Protein AF-A0A2E6P5G3-F1 (afdb_monomer)

Mean predicted aligned error: 4.08 Å

Secondary structure (DSSP, 8-state):
--HHHHHHHHHHHHHHHHHHHHH-HHHHHHHHHHHHHS-HHHHHHHHHHHHHHHHHHHHH-

Sequence (61 aa):
MNWGDLGIGIALVFIIEGLLPFVSPSRYKNMLDIVSRTSQSRIRVGGAICMVFGVLLLYLI

Radius of gyration: 14.94 Å; Cα contacts (8 Å, |Δi|>4): 7; chains: 1; bounding box: 26×28×35 Å

Structure (mmCIF, N/CA/C/O backbone):
data_AF-A0A2E6P5G3-F1
#
_entry.id   AF-A0A2E6P5G3-F1
#
loop_
_atom_site.group_PDB
_atom_site.id
_atom_site.type_symbol
_atom_site.label_atom_id
_atom_site.label_alt_id
_atom_site.label_comp_id
_atom_site.label_asym_id
_atom_site.label_entity_id
_atom_site.label_seq_id
_atom_site.pdbx_PDB_ins_code
_atom_site.Cartn_x
_atom_site.Cartn_y
_atom_site.Cartn_z
_atom_site.occupancy
_atom_site.B_iso_or_equiv
_atom_site.auth_seq_id
_atom_site.auth_comp_id
_atom_site.auth_asym_id
_atom_site.auth_atom_id
_atom_site.pdbx_PDB_model_num
ATOM 1 N N . MET A 1 1 ? 15.618 -10.744 -19.632 1.00 60.69 1 MET A N 1
ATOM 2 C CA . MET A 1 1 ? 14.995 -9.769 -18.715 1.00 60.69 1 MET A CA 1
ATOM 3 C C . MET A 1 1 ? 15.778 -8.477 -18.837 1.00 60.69 1 MET A C 1
ATOM 5 O O . MET A 1 1 ? 16.971 -8.503 -18.554 1.00 60.69 1 MET A O 1
ATOM 9 N N . ASN A 1 2 ? 15.180 -7.399 -19.338 1.00 77.50 2 ASN A N 1
ATOM 10 C CA . ASN A 1 2 ? 15.866 -6.114 -19.347 1.00 77.50 2 ASN A CA 1
ATOM 11 C C . ASN A 1 2 ? 15.762 -5.537 -17.929 1.00 77.50 2 ASN A C 1
ATOM 13 O O . ASN A 1 2 ? 14.667 -5.457 -17.377 1.00 77.50 2 ASN A O 1
ATOM 17 N N . TRP A 1 3 ? 16.884 -5.182 -17.302 1.00 82.38 3 TRP A N 1
ATOM 18 C CA . TRP A 1 3 ? 16.876 -4.633 -15.937 1.00 82.38 3 TRP A CA 1
ATOM 19 C C . TRP A 1 3 ? 16.038 -3.346 -15.833 1.00 82.38 3 TRP A C 1
ATOM 21 O O . TRP A 1 3 ? 15.524 -3.032 -14.760 1.00 82.38 3 TRP A O 1
ATOM 31 N N . GLY A 1 4 ? 15.840 -2.645 -16.957 1.00 86.06 4 GLY A N 1
ATOM 32 C CA . GLY A 1 4 ? 14.943 -1.495 -17.061 1.00 86.06 4 GLY A CA 1
ATOM 33 C C . GLY A 1 4 ? 13.472 -1.828 -16.797 1.00 86.06 4 GLY A C 1
ATOM 34 O O . GLY A 1 4 ? 12.814 -1.081 -16.080 1.00 86.06 4 GLY A O 1
ATOM 35 N N . ASP A 1 5 ? 12.972 -2.969 -17.279 1.00 88.06 5 ASP A N 1
ATOM 36 C CA . ASP A 1 5 ? 11.559 -3.348 -17.121 1.00 88.06 5 ASP A CA 1
ATOM 37 C C . ASP A 1 5 ? 11.220 -3.603 -15.647 1.00 88.06 5 ASP A C 1
ATOM 39 O O . ASP A 1 5 ? 10.178 -3.178 -15.144 1.00 88.06 5 ASP A O 1
ATOM 43 N N . LEU A 1 6 ? 12.153 -4.230 -14.920 1.00 88.81 6 LEU A N 1
ATOM 44 C CA . LEU A 1 6 ? 12.038 -4.427 -13.477 1.00 88.81 6 LEU A CA 1
ATOM 45 C C . LEU A 1 6 ? 12.043 -3.083 -12.732 1.00 88.81 6 LEU A C 1
ATOM 47 O O . LEU A 1 6 ? 11.225 -2.872 -11.837 1.00 88.81 6 LEU A O 1
ATOM 51 N N . GLY A 1 7 ? 12.935 -2.164 -13.118 1.00 94.00 7 GLY A N 1
ATOM 52 C CA . GLY A 1 7 ? 13.000 -0.820 -12.540 1.00 94.00 7 GLY A CA 1
ATOM 53 C C . GLY A 1 7 ? 11.707 -0.027 -12.741 1.00 94.00 7 GLY A C 1
ATOM 54 O O . GLY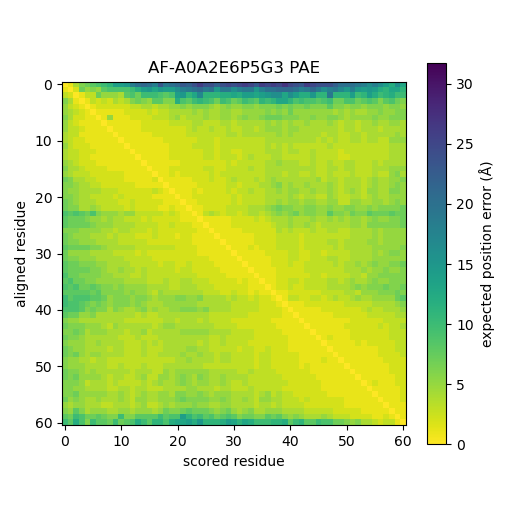 A 1 7 ? 11.226 0.607 -11.803 1.00 94.00 7 GLY A O 1
ATOM 55 N N . ILE A 1 8 ? 11.103 -0.118 -13.929 1.00 94.44 8 ILE A N 1
ATOM 56 C CA . ILE A 1 8 ? 9.812 0.512 -14.241 1.00 94.44 8 ILE A CA 1
ATOM 57 C C . ILE A 1 8 ? 8.696 -0.095 -13.387 1.00 94.44 8 ILE A C 1
ATOM 59 O O . ILE A 1 8 ? 7.923 0.646 -12.780 1.00 94.44 8 ILE A O 1
ATOM 63 N N . GLY A 1 9 ? 8.634 -1.427 -13.282 1.00 93.12 9 GLY A N 1
ATOM 64 C CA . GLY A 1 9 ? 7.647 -2.107 -12.441 1.00 93.12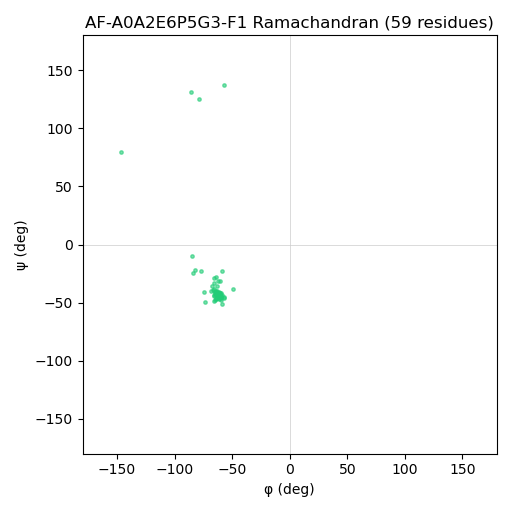 9 GLY A CA 1
ATOM 65 C C . GLY A 1 9 ? 7.722 -1.660 -10.978 1.00 93.12 9 GLY A C 1
ATOM 66 O O . GLY A 1 9 ? 6.704 -1.318 -10.379 1.00 93.12 9 GLY A O 1
ATOM 67 N N . ILE A 1 10 ? 8.932 -1.574 -10.421 1.00 94.31 10 ILE A N 1
ATOM 68 C CA . ILE A 1 10 ? 9.155 -1.102 -9.046 1.00 94.31 10 ILE A CA 1
ATOM 69 C C . ILE A 1 10 ? 8.760 0.374 -8.891 1.00 94.31 10 ILE A C 1
ATOM 71 O O . ILE A 1 10 ? 8.106 0.732 -7.910 1.00 94.31 10 ILE A O 1
ATOM 75 N N . ALA A 1 11 ? 9.108 1.233 -9.853 1.00 96.06 11 ALA A N 1
ATOM 76 C CA . ALA A 1 11 ? 8.732 2.645 -9.820 1.00 96.06 11 ALA A CA 1
ATOM 77 C C . ALA A 1 11 ? 7.204 2.833 -9.801 1.00 96.06 11 ALA A C 1
ATOM 79 O O . ALA A 1 11 ? 6.693 3.644 -9.028 1.00 96.06 11 ALA A O 1
ATOM 80 N N . LEU A 1 12 ? 6.466 2.047 -10.592 1.00 95.56 12 LEU A N 1
ATOM 81 C CA . LEU A 1 12 ? 5.002 2.083 -10.603 1.00 95.56 12 LEU A CA 1
ATOM 82 C C . LEU A 1 12 ? 4.400 1.652 -9.260 1.00 95.56 12 LEU A C 1
ATOM 84 O O . LEU A 1 12 ? 3.462 2.297 -8.795 1.00 95.56 12 LEU A O 1
ATOM 88 N N . VAL A 1 13 ? 4.959 0.631 -8.600 1.00 95.06 13 VAL A N 1
ATOM 89 C CA . VAL A 1 13 ? 4.524 0.225 -7.250 1.00 95.06 13 VAL A CA 1
ATOM 90 C C . VAL A 1 13 ? 4.694 1.374 -6.255 1.00 95.06 13 VAL A C 1
ATOM 92 O O . VAL A 1 13 ? 3.756 1.680 -5.523 1.00 95.06 13 VAL A O 1
ATOM 95 N N . PHE A 1 14 ? 5.837 2.070 -6.267 1.00 96.38 14 PHE A N 1
ATOM 96 C CA . PHE A 1 14 ? 6.055 3.230 -5.393 1.00 96.38 14 PHE A CA 1
ATOM 97 C C . PHE A 1 14 ? 5.068 4.370 -5.652 1.00 96.38 14 PHE A C 1
ATOM 99 O O . PHE A 1 14 ? 4.571 4.974 -4.701 1.00 96.38 14 PHE A O 1
ATOM 106 N N . ILE A 1 15 ? 4.764 4.663 -6.920 1.00 96.62 15 ILE A N 1
ATOM 107 C CA . ILE A 1 15 ? 3.789 5.700 -7.278 1.00 96.62 15 ILE A CA 1
ATOM 108 C C . ILE A 1 15 ? 2.395 5.319 -6.770 1.00 96.62 15 ILE A C 1
ATOM 110 O O . ILE A 1 15 ? 1.726 6.148 -6.156 1.00 96.62 15 ILE A O 1
ATOM 114 N N . ILE A 1 16 ? 1.961 4.075 -6.994 1.00 94.81 16 ILE A N 1
ATOM 115 C CA . ILE A 1 16 ? 0.627 3.602 -6.597 1.00 94.81 16 ILE A CA 1
ATOM 116 C C . ILE A 1 16 ? 0.483 3.592 -5.069 1.00 94.81 16 ILE A C 1
ATOM 118 O O . ILE A 1 16 ? -0.491 4.136 -4.548 1.00 94.81 16 ILE A O 1
ATOM 122 N N . GLU A 1 17 ? 1.464 3.047 -4.347 1.00 93.00 17 GLU A N 1
ATOM 123 C CA . GLU A 1 17 ? 1.462 3.013 -2.877 1.00 93.00 17 GLU A CA 1
ATOM 124 C C . GLU A 1 17 ? 1.563 4.418 -2.262 1.00 93.00 17 GLU A C 1
ATOM 126 O O . GLU A 1 17 ? 0.957 4.693 -1.228 1.00 93.00 17 GLU A O 1
ATOM 131 N N . GLY A 1 18 ? 2.276 5.346 -2.909 1.00 94.31 18 GLY A N 1
ATOM 132 C CA . GLY A 1 18 ? 2.395 6.738 -2.468 1.00 94.31 18 GLY A CA 1
ATOM 133 C C . GLY A 1 18 ? 1.167 7.607 -2.768 1.00 94.31 18 GLY A C 1
ATOM 134 O O . GLY A 1 18 ? 0.940 8.611 -2.089 1.00 94.31 18 GLY A O 1
ATOM 135 N N . LEU A 1 19 ? 0.341 7.229 -3.748 1.00 96.38 19 LEU A N 1
ATOM 136 C CA . LEU A 1 19 ? -0.793 8.039 -4.197 1.00 96.38 19 LEU A CA 1
ATOM 137 C C . LEU A 1 19 ? -1.878 8.182 -3.120 1.00 96.38 19 LEU A C 1
ATOM 139 O O . LEU A 1 19 ? -2.336 9.288 -2.840 1.00 96.38 19 LEU A O 1
ATOM 143 N N . LEU A 1 20 ? -2.289 7.074 -2.499 1.00 92.12 20 LEU A N 1
ATOM 144 C CA . LEU A 1 20 ? -3.310 7.056 -1.443 1.00 92.12 20 LEU A CA 1
ATOM 145 C C . LEU A 1 20 ? -2.950 7.914 -0.214 1.00 92.12 20 LEU A C 1
ATOM 147 O O . LEU A 1 20 ? -3.780 8.745 0.175 1.00 92.12 20 LEU A O 1
ATOM 151 N N . PRO A 1 21 ? -1.757 7.770 0.402 1.00 93.44 21 PRO A N 1
ATOM 152 C CA . PRO A 1 21 ? -1.363 8.605 1.532 1.00 93.44 21 PRO A CA 1
ATOM 153 C C . PRO A 1 21 ? -1.187 10.080 1.145 1.00 93.44 21 PRO A C 1
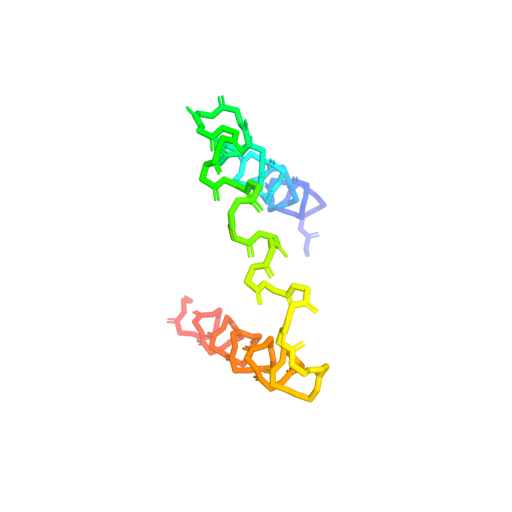AT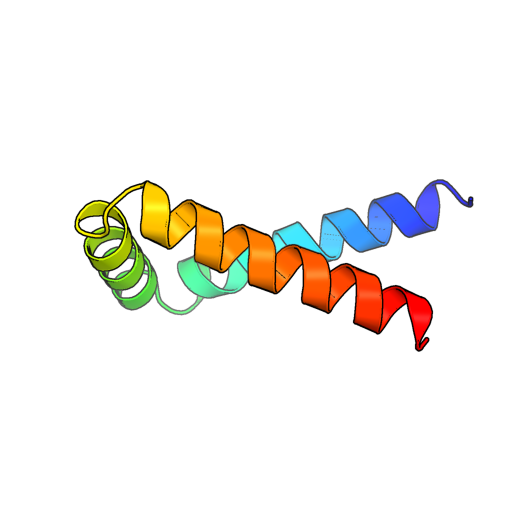OM 155 O O . PRO A 1 21 ? -1.430 10.940 1.990 1.00 93.44 21 PRO A O 1
ATOM 158 N N . PHE A 1 22 ? -0.826 10.383 -0.109 1.00 95.56 22 PHE A N 1
ATOM 159 C CA . PHE A 1 22 ? -0.704 11.756 -0.603 1.00 95.56 22 PHE A CA 1
ATOM 160 C C . PHE A 1 22 ? -2.067 12.428 -0.832 1.00 95.56 22 PHE A C 1
ATOM 162 O O . PHE A 1 22 ? -2.304 13.531 -0.345 1.00 95.56 22 PHE A O 1
ATOM 169 N N . VAL A 1 23 ? -2.985 11.761 -1.541 1.00 96.75 23 VAL A N 1
ATOM 170 C CA . VAL A 1 23 ? -4.296 12.327 -1.907 1.00 96.75 23 VAL A CA 1
ATOM 171 C C . VAL A 1 23 ? -5.247 12.381 -0.712 1.00 96.75 23 VAL A C 1
ATOM 173 O O . VAL A 1 23 ? -6.002 13.340 -0.559 1.00 96.75 23 VAL A O 1
ATOM 176 N N . SER A 1 24 ? -5.268 11.345 0.133 1.00 95.31 24 SER A N 1
ATOM 177 C CA . SER A 1 24 ? -6.213 11.271 1.250 1.00 95.31 24 SER A CA 1
ATOM 178 C C . SER A 1 24 ? -5.621 10.560 2.473 1.00 95.31 24 SER A C 1
ATOM 180 O O . SER A 1 24 ? -5.957 9.403 2.761 1.00 95.31 24 SER A O 1
ATOM 182 N N . PRO A 1 25 ? -4.793 11.260 3.270 1.00 92.88 25 PRO A N 1
ATOM 183 C CA . PRO A 1 25 ? -4.140 10.675 4.441 1.00 92.88 25 PRO A CA 1
ATOM 184 C C . PRO A 1 25 ? -5.140 10.171 5.494 1.00 92.88 25 PRO A C 1
ATOM 186 O O . PRO A 1 25 ? -4.882 9.172 6.164 1.00 92.88 25 PRO A O 1
ATOM 189 N N . SER A 1 26 ? -6.308 10.810 5.628 1.00 95.56 26 SER A N 1
ATOM 190 C CA . SER A 1 26 ? -7.362 10.370 6.554 1.00 95.56 26 SER A CA 1
ATOM 191 C C . SER A 1 26 ? -7.939 9.004 6.173 1.00 95.56 26 SER A C 1
ATOM 193 O O . SER A 1 26 ? -8.142 8.158 7.043 1.00 95.56 26 SER A O 1
ATOM 195 N N . ARG A 1 27 ? -8.160 8.751 4.873 1.00 93.62 27 ARG A N 1
ATOM 196 C CA . ARG A 1 27 ? -8.641 7.448 4.386 1.00 93.62 27 ARG A CA 1
ATOM 197 C C . ARG A 1 27 ? -7.579 6.371 4.554 1.00 93.62 27 ARG A C 1
ATOM 199 O O . ARG A 1 27 ? -7.911 5.269 4.980 1.00 93.62 27 ARG A O 1
ATOM 206 N N . TYR A 1 28 ? -6.319 6.714 4.285 1.00 94.75 28 TYR A N 1
ATOM 207 C CA . TYR A 1 28 ? -5.190 5.812 4.490 1.00 94.75 28 TYR A CA 1
ATOM 208 C C . TYR A 1 28 ? -5.077 5.370 5.959 1.00 94.75 28 TYR A C 1
ATOM 210 O O . TYR A 1 28 ? -5.043 4.176 6.244 1.00 94.75 28 TYR A O 1
ATOM 218 N N . LYS A 1 29 ? -5.146 6.311 6.914 1.00 94.81 29 LYS A N 1
ATOM 219 C CA . LYS A 1 29 ? -5.158 5.992 8.354 1.00 94.81 29 LYS A CA 1
ATOM 220 C C . LYS A 1 29 ? -6.330 5.092 8.753 1.00 94.81 29 LYS A C 1
ATOM 222 O O . LYS A 1 29 ? -6.131 4.141 9.500 1.00 94.81 29 LYS A O 1
ATOM 227 N N . ASN A 1 30 ? -7.531 5.362 8.240 1.00 95.62 30 ASN A N 1
ATOM 228 C 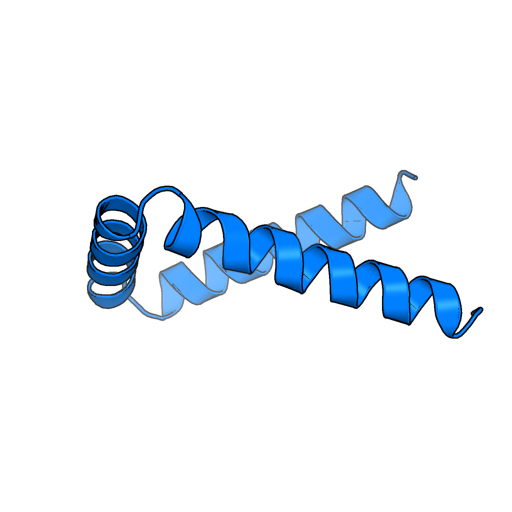CA . ASN A 1 30 ? -8.702 4.531 8.525 1.00 95.62 30 ASN A CA 1
ATOM 229 C C . ASN A 1 30 ? -8.549 3.101 7.974 1.00 95.62 30 ASN A C 1
ATOM 231 O O . ASN A 1 30 ? -8.882 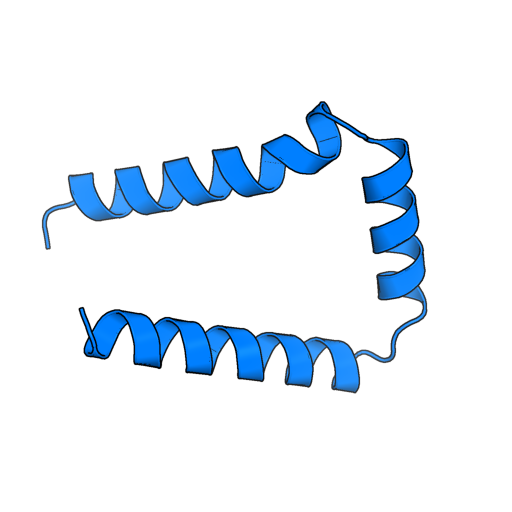2.142 8.663 1.00 95.62 30 ASN A O 1
ATOM 235 N N . MET A 1 31 ? -8.000 2.938 6.763 1.00 93.62 31 MET A N 1
ATOM 236 C CA . MET A 1 31 ? -7.677 1.610 6.221 1.00 93.62 31 MET A CA 1
ATOM 237 C C . MET A 1 31 ? -6.688 0.862 7.115 1.00 93.62 31 MET A C 1
ATOM 239 O O . MET A 1 31 ? -6.907 -0.310 7.409 1.00 93.62 31 MET A O 1
ATOM 243 N N . LEU A 1 32 ? -5.636 1.534 7.588 1.00 94.12 32 LEU A N 1
ATOM 244 C CA . LEU A 1 32 ? -4.663 0.923 8.492 1.00 94.12 32 LEU A CA 1
ATOM 245 C C . LEU A 1 32 ? -5.279 0.505 9.837 1.00 94.12 32 LEU A C 1
ATOM 247 O O . LEU A 1 32 ? -4.908 -0.547 10.353 1.00 94.12 32 LEU A O 1
ATOM 251 N N . ASP A 1 33 ? -6.242 1.256 10.384 1.00 96.31 33 ASP A N 1
ATOM 252 C CA . ASP A 1 33 ? -6.957 0.857 11.610 1.00 96.31 33 ASP A CA 1
ATOM 253 C C . ASP A 1 33 ? -7.849 -0.376 11.390 1.00 96.31 33 ASP A C 1
ATOM 255 O O . ASP A 1 33 ? -7.943 -1.259 12.239 1.00 96.31 33 ASP A O 1
ATOM 259 N N . ILE A 1 34 ? -8.465 -0.499 10.212 1.00 94.38 34 ILE A N 1
ATOM 260 C CA . ILE A 1 34 ? -9.220 -1.706 9.847 1.00 94.38 34 ILE A CA 1
ATOM 261 C C . ILE A 1 34 ? -8.273 -2.909 9.731 1.00 94.38 34 ILE A C 1
ATOM 263 O O . ILE A 1 34 ? -8.577 -4.000 10.226 1.00 94.38 34 ILE A O 1
ATOM 267 N N . VAL A 1 35 ? -7.112 -2.720 9.100 1.00 94.38 35 VAL A N 1
ATOM 268 C CA . VAL A 1 35 ? -6.097 -3.770 8.954 1.00 94.38 35 VAL A CA 1
ATOM 269 C C . VAL A 1 35 ? -5.548 -4.189 10.320 1.00 94.38 35 VAL A C 1
ATOM 271 O O . VAL A 1 35 ? -5.458 -5.385 10.575 1.00 94.38 35 VAL A O 1
ATOM 274 N N . SER A 1 36 ? -5.271 -3.252 11.231 1.00 94.88 36 SER A N 1
ATOM 275 C CA . SER A 1 36 ? -4.737 -3.558 12.569 1.00 94.88 36 SER A CA 1
ATOM 276 C C . SER A 1 36 ? -5.692 -4.408 13.418 1.00 94.88 36 SER A C 1
ATOM 278 O O . SER A 1 36 ? -5.253 -5.244 14.207 1.00 94.88 36 SER A O 1
ATOM 280 N N . ARG A 1 37 ? -7.007 -4.244 13.224 1.00 95.56 37 ARG A N 1
ATOM 281 C CA . ARG A 1 37 ? -8.059 -5.031 13.893 1.00 95.56 37 ARG A CA 1
ATOM 282 C C . ARG A 1 37 ? -8.361 -6.357 13.194 1.00 95.56 37 ARG A C 1
ATOM 284 O O . ARG A 1 37 ? -9.104 -7.188 13.722 1.00 95.56 37 ARG A O 1
ATOM 291 N N . THR A 1 38 ? -7.820 -6.576 12.000 1.00 95.06 38 THR A N 1
ATOM 292 C CA . THR A 1 38 ? -8.045 -7.801 11.234 1.00 95.06 38 THR A CA 1
ATOM 293 C C . THR A 1 38 ? -7.055 -8.881 11.666 1.00 95.06 38 THR A C 1
ATOM 295 O O . THR A 1 38 ? -5.853 -8.666 11.729 1.00 95.06 38 THR A O 1
ATOM 298 N N . SER A 1 39 ? -7.549 -10.092 11.940 1.00 94.69 39 SER A N 1
ATOM 299 C CA . SER A 1 39 ? -6.692 -11.226 12.303 1.00 94.69 39 SER A CA 1
ATOM 300 C C . SER A 1 39 ? -5.638 -11.514 11.226 1.00 94.69 39 SER A C 1
ATOM 302 O O . SER A 1 39 ? -5.990 -11.620 10.046 1.00 94.69 39 SER A O 1
ATOM 304 N N . GLN A 1 40 ? -4.402 -11.789 11.644 1.00 93.94 40 GLN A N 1
ATOM 305 C CA . GLN A 1 40 ? -3.262 -12.083 10.764 1.00 93.94 40 GLN A CA 1
ATOM 306 C C . GLN A 1 40 ? -3.562 -13.151 9.697 1.00 93.94 40 GLN A C 1
ATOM 308 O O . GLN A 1 40 ? -3.145 -13.010 8.551 1.00 93.94 40 GLN A O 1
ATOM 313 N N . SER A 1 41 ? -4.323 -14.200 10.042 1.00 94.50 41 SER A N 1
ATOM 314 C CA . SER A 1 41 ? -4.707 -15.253 9.087 1.00 94.50 41 SER A CA 1
ATOM 315 C C . SER A 1 41 ? -5.500 -14.698 7.898 1.00 94.50 41 SER A C 1
ATOM 317 O O . SER A 1 41 ? -5.180 -14.984 6.747 1.00 94.50 41 SER A O 1
ATOM 319 N N . ARG A 1 42 ? -6.483 -13.826 8.159 1.00 94.62 42 ARG A N 1
ATOM 320 C CA . ARG A 1 42 ? -7.307 -13.206 7.108 1.00 94.62 42 ARG A CA 1
ATOM 321 C C . ARG A 1 42 ? -6.484 -12.297 6.200 1.00 94.62 42 ARG A C 1
ATOM 323 O O . ARG A 1 42 ? -6.656 -12.358 4.989 1.00 94.62 42 ARG A O 1
ATOM 330 N N . ILE A 1 43 ? -5.560 -11.519 6.769 1.00 95.88 43 ILE A N 1
ATOM 331 C CA . ILE A 1 43 ? -4.649 -10.664 5.991 1.00 95.88 43 ILE A CA 1
ATOM 332 C C . ILE A 1 43 ? -3.775 -11.524 5.069 1.00 95.88 43 ILE A C 1
ATOM 334 O O . ILE A 1 43 ? -3.658 -11.233 3.881 1.00 95.88 43 ILE A O 1
ATOM 338 N N . ARG A 1 44 ? -3.217 -12.628 5.586 1.00 95.31 44 ARG A N 1
ATOM 339 C CA . ARG A 1 44 ? -2.396 -13.557 4.793 1.00 95.31 44 ARG A CA 1
ATOM 340 C C . ARG A 1 44 ? -3.177 -14.212 3.659 1.00 95.31 44 ARG A C 1
ATOM 342 O O . ARG A 1 44 ? -2.659 -14.288 2.551 1.00 95.31 44 ARG A O 1
ATOM 349 N N . VAL A 1 45 ? -4.403 -14.670 3.920 1.00 97.25 45 VAL A N 1
ATOM 350 C CA . VAL A 1 45 ? -5.258 -15.284 2.891 1.00 97.25 45 VAL A CA 1
ATOM 351 C C . VAL A 1 45 ? -5.644 -14.261 1.824 1.00 97.25 45 VAL A C 1
ATOM 353 O O . VAL A 1 45 ? -5.516 -14.558 0.641 1.00 97.25 45 VAL A O 1
ATOM 356 N N . GLY A 1 46 ? -6.037 -13.046 2.218 1.00 95.81 46 GLY A N 1
ATOM 357 C CA . GLY A 1 46 ? -6.314 -11.965 1.269 1.00 95.81 46 GLY A CA 1
ATOM 358 C C . GLY A 1 46 ? -5.105 -11.657 0.382 1.00 95.81 46 GLY A C 1
ATOM 359 O O . GLY A 1 46 ? -5.228 -11.619 -0.839 1.00 95.81 46 GLY A O 1
ATOM 360 N N . GLY A 1 47 ? -3.916 -11.543 0.983 1.00 94.69 47 GLY A N 1
ATOM 361 C CA . GLY A 1 47 ? -2.665 -11.358 0.245 1.00 94.69 47 GLY A CA 1
ATOM 362 C C . GLY A 1 47 ? -2.341 -12.518 -0.702 1.00 94.69 47 GLY A C 1
ATOM 363 O O . GLY A 1 47 ? -1.928 -12.281 -1.834 1.00 94.69 47 GLY A O 1
ATOM 364 N N . ALA A 1 48 ? -2.570 -13.765 -0.282 1.00 97.69 48 ALA A N 1
ATOM 365 C CA . ALA A 1 48 ? -2.363 -14.942 -1.126 1.00 97.69 48 ALA A CA 1
ATOM 366 C C . ALA A 1 48 ? -3.293 -14.947 -2.347 1.00 97.69 48 ALA A C 1
ATOM 368 O O . ALA A 1 48 ? -2.834 -15.208 -3.456 1.00 97.69 48 ALA A O 1
ATOM 369 N N . ILE A 1 49 ? -4.571 -14.602 -2.163 1.00 97.62 49 ILE A N 1
ATOM 370 C CA . ILE A 1 49 ? -5.537 -14.494 -3.264 1.00 97.62 49 ILE A CA 1
ATOM 371 C C . ILE A 1 49 ? -5.088 -13.420 -4.265 1.00 97.62 49 ILE A C 1
ATOM 373 O O . ILE A 1 49 ? -5.053 -13.690 -5.465 1.00 97.62 49 ILE A O 1
ATOM 377 N N . CYS A 1 50 ? -4.679 -12.238 -3.789 1.00 95.81 50 CYS A N 1
ATOM 378 C CA . CYS A 1 50 ? -4.166 -11.171 -4.654 1.00 95.81 50 CYS A CA 1
ATOM 379 C C . CYS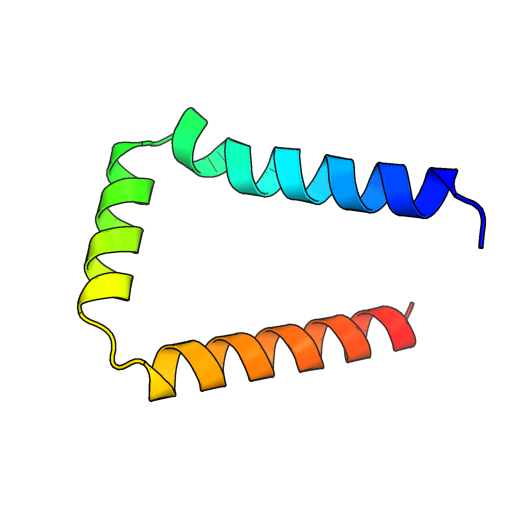 A 1 50 ? -2.908 -11.597 -5.425 1.00 95.81 50 CYS A C 1
ATOM 381 O O . CYS A 1 50 ? -2.808 -11.332 -6.621 1.00 95.81 50 CYS A O 1
ATOM 383 N N . MET A 1 51 ? -1.966 -12.286 -4.769 1.00 96.38 51 MET A N 1
ATOM 384 C CA . MET A 1 51 ? -0.757 -12.798 -5.424 1.00 96.38 51 MET A CA 1
ATOM 385 C C . MET A 1 51 ? -1.087 -13.813 -6.522 1.00 96.38 51 MET A C 1
ATOM 387 O O . MET A 1 51 ? -0.568 -13.698 -7.629 1.00 96.38 51 MET A O 1
ATOM 391 N N . VAL A 1 52 ? -1.977 -14.773 -6.247 1.00 97.94 52 VAL A N 1
ATOM 392 C CA . VAL A 1 52 ? -2.415 -15.762 -7.246 1.00 97.94 52 VAL A CA 1
ATOM 393 C C . VAL A 1 52 ? -3.076 -15.069 -8.433 1.00 97.94 52 VAL A C 1
ATOM 395 O O . VAL A 1 52 ? -2.745 -15.369 -9.576 1.00 97.94 52 VAL A O 1
ATOM 398 N N . PHE A 1 53 ? -3.964 -14.107 -8.178 1.00 97.31 53 PHE A N 1
ATOM 399 C CA . PHE A 1 53 ? -4.621 -13.352 -9.240 1.00 97.31 53 PHE A CA 1
ATOM 400 C C . PHE A 1 53 ? -3.618 -12.569 -10.100 1.00 97.31 53 PHE A C 1
ATOM 402 O O . PHE A 1 53 ? -3.714 -12.592 -11.324 1.00 97.31 53 PHE A O 1
ATOM 409 N N . GLY A 1 54 ? -2.618 -11.935 -9.478 1.00 93.44 54 GLY A N 1
ATOM 410 C CA . GLY A 1 54 ? -1.547 -11.238 -10.191 1.00 93.44 54 GLY A CA 1
ATOM 411 C C . GLY A 1 54 ? -0.731 -12.167 -11.092 1.00 93.44 54 GLY A C 1
ATOM 412 O O . GLY A 1 54 ? -0.486 -11.834 -12.247 1.00 93.44 54 GLY A O 1
ATOM 413 N N . VAL A 1 55 ? -0.371 -13.359 -10.607 1.00 96.25 55 VAL A N 1
ATOM 414 C CA . VAL A 1 55 ? 0.345 -14.367 -11.411 1.00 96.25 55 VAL A CA 1
ATOM 415 C C . VAL A 1 55 ? -0.504 -14.854 -12.585 1.00 96.25 55 VAL A C 1
ATOM 417 O O . VAL A 1 55 ? 0.008 -14.981 -13.694 1.00 96.25 55 VAL A O 1
ATOM 420 N N . LEU A 1 56 ? -1.800 -15.094 -12.370 1.00 97.25 56 LEU A N 1
ATOM 421 C CA . LEU A 1 56 ? -2.715 -15.498 -13.442 1.00 97.25 56 LEU A CA 1
ATOM 422 C C . LEU A 1 56 ? -2.837 -14.417 -14.520 1.00 97.25 56 LEU A C 1
ATOM 424 O O . LEU A 1 56 ? -2.799 -14.730 -15.706 1.00 97.25 56 LEU A O 1
ATOM 428 N N . LEU A 1 57 ? -2.947 -13.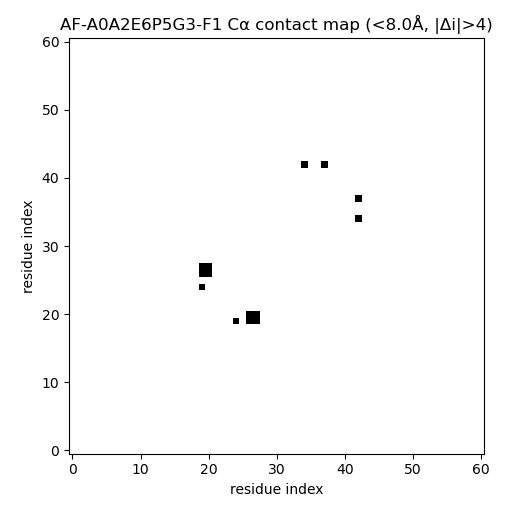152 -14.114 1.00 94.75 57 LEU A N 1
ATOM 429 C CA . LEU A 1 57 ? -3.035 -12.020 -15.032 1.00 94.75 57 LEU A CA 1
ATOM 430 C C . LEU A 1 57 ? -1.736 -11.833 -15.830 1.00 94.75 57 LEU A C 1
ATOM 432 O O . LEU A 1 57 ? -1.803 -11.576 -17.026 1.00 94.75 57 LEU A O 1
ATOM 436 N N . LEU A 1 58 ? -0.573 -12.043 -15.203 1.00 91.56 58 LEU A N 1
ATOM 437 C CA . LEU A 1 58 ? 0.723 -12.062 -15.893 1.00 91.56 58 LEU A CA 1
ATOM 438 C C . LEU A 1 58 ? 0.856 -13.202 -16.911 1.00 91.56 58 LEU A C 1
ATOM 440 O O . LEU A 1 58 ? 1.626 -13.061 -17.847 1.00 91.56 58 LEU A O 1
ATOM 444 N N . TYR A 1 59 ? 0.162 -14.327 -16.718 1.00 94.12 59 TYR A N 1
ATOM 445 C CA . TYR A 1 59 ? 0.189 -15.453 -17.660 1.00 94.12 59 TYR A CA 1
ATOM 446 C C . TYR A 1 59 ? -0.795 -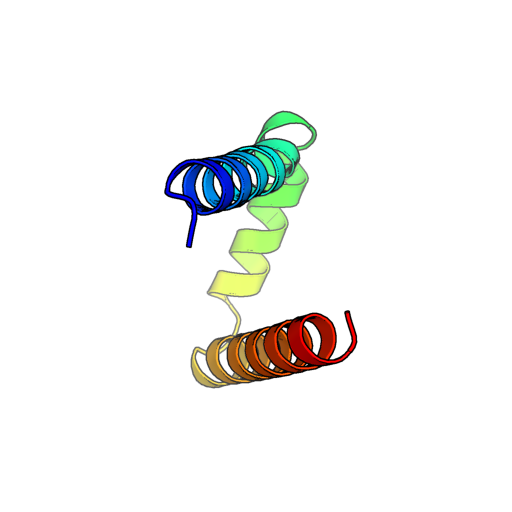15.280 -18.827 1.00 94.12 59 TYR A C 1
ATOM 448 O O . TYR A 1 59 ? -0.627 -15.892 -19.878 1.00 94.12 59 TYR A O 1
ATOM 456 N N . LEU A 1 60 ? -1.855 -14.491 -18.624 1.00 94.50 60 LEU A N 1
ATOM 457 C CA . LEU A 1 60 ? -2.871 -14.211 -19.640 1.00 94.50 60 LEU A CA 1
ATOM 458 C C . LEU A 1 60 ? -2.451 -13.096 -20.615 1.00 94.50 60 LEU A C 1
ATOM 460 O O . LEU A 1 60 ? -3.010 -13.010 -21.708 1.00 94.50 60 LEU A O 1
ATOM 464 N N . ILE A 1 61 ? -1.509 -12.246 -20.201 1.00 88.94 61 ILE A N 1
ATOM 465 C CA . ILE A 1 61 ? -0.877 -11.193 -21.012 1.00 88.94 61 ILE A CA 1
ATOM 466 C C . ILE A 1 61 ? 0.335 -11.771 -21.738 1.00 88.94 61 ILE A C 1
ATOM 468 O O . ILE A 1 61 ? 0.474 -11.469 -22.944 1.00 88.94 61 ILE A O 1
#

Foldseek 3Di:
DPVVVVVVVVVVVCCVVVVCCVPPVPVVVVVVVVVVPDDPVVVVVVVVVVVVVVVVVVVVD

pLDDT: mean 93.55, std 5.47, range [60.69, 97.94]

Solvent-accessible surface area (backbone atoms only — not comparable to full-atom values): 3546 Å² total; per-residue (Å²): 133,62,72,62,59,57,50,51,55,53,50,51,50,54,51,59,66,48,43,51,52,68,78,39,47,70,59,44,53,52,52,51,53,56,54,73,74,46,57,68,68,59,55,52,52,53,50,50,53,52,51,52,51,52,54,52,52,64,71,76,104